Protein AF-A0A2V7UGL6-F1 (afdb_monomer)

Foldseek 3Di:
DDDDDDDPPPDDDDPVVVVVVVVVVVVVVVVVVVVVCCCVVPVVPVPPVPVVVVVPDDPQKDKDFDDDPNHGFWIKIWHWDDDPVFIKIWMKIWGWDQDPNDTDIDIDIDIDTDD

Secondary structure (DSSP, 8-state):
-PPPP------PPPPHHHHHHHHHHHHHHHHHHHHHHHIIIIIISSHHHHHHHHHH--TT-EEEEEEETTEEEEEEEEEEEE-SSSEEEEEEEEEEEEETTEEEEEEEEEEEEE-

Mean predicted aligned error: 13.8 Å

Sequence (115 aa):
MLPATAAVKLFRPVPRWVARGASWLIVAAWLVQMGLLLDRSYLRASSPNLASDLARYGSGAQWKGVYYRGEKIGFVVGQTVPTRDGFELQEDGQLQMALLGATTAARIHTSAQVD

pLDDT: mean 78.57, std 12.93, range [45.97, 97.44]

Solvent-accessible surface area (backbone atoms only — not comparable to full-atom values): 6906 Å² total; per-residue (Å²): 136,85,82,80,83,82,78,80,80,87,67,81,81,73,56,68,66,59,56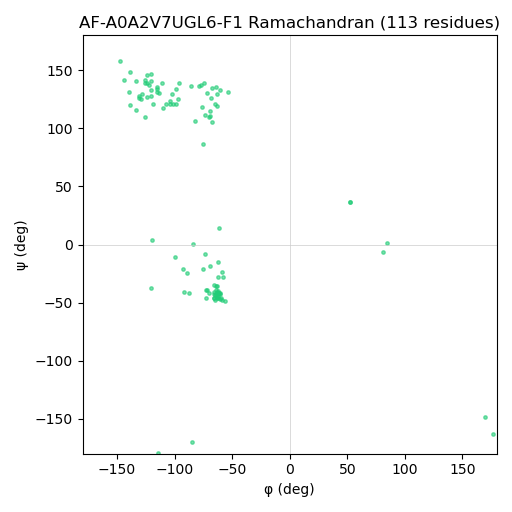,49,53,52,50,53,50,52,52,50,52,49,51,51,52,51,51,52,48,45,44,50,62,50,69,64,35,71,54,73,54,46,63,59,56,58,65,67,54,57,95,73,49,45,79,43,79,36,67,56,96,87,40,79,34,34,39,37,41,34,36,76,44,83,53,99,73,36,40,36,39,41,34,43,32,44,39,51,43,78,55,96,90,41,82,44,79,47,80,48,79,47,78,46,80,45,113

Radius of gyration: 28.11 Å; Cα contacts (8 Å, |Δi|>4): 125; chains: 1; bounding box: 85×35×66 Å

Nearest PDB structures (foldseek):
  3ew2-assembly3_E-2  TM=5.571E-01  e=7.685E-01  Rhizobium etli CFN 42
  6hdv-assembly1_A  TM=5.539E-01  e=1.464E+00  Afifella pfennigii
  7tdz-assembly1_i  TM=3.549E-01  e=1.552E+00  Xenopus laevis
  7fik-assembly1_j  TM=3.359E-01  e=1.745E+00  Xenopus laevis
  6lk8-assembly1_J  TM=3.338E-01  e=4.203E+00  Xenopus laevis

Structure (mmCIF, N/CA/C/O backbone):
data_AF-A0A2V7UGL6-F1
#
_entry.id   AF-A0A2V7UGL6-F1
#
loop_
_atom_site.group_PDB
_atom_site.id
_atom_site.type_symbol
_atom_site.label_atom_id
_atom_site.label_alt_id
_atom_site.label_comp_id
_atom_site.label_asym_id
_atom_site.label_entity_id
_atom_site.label_seq_id
_atom_site.pdbx_PDB_ins_code
_atom_site.Cartn_x
_atom_site.Cartn_y
_atom_site.Cartn_z
_atom_site.occupancy
_atom_site.B_iso_or_equiv
_atom_site.auth_seq_id
_atom_site.auth_comp_id
_atom_site.auth_asym_id
_atom_site.auth_atom_id
_atom_site.pdbx_PDB_model_num
ATOM 1 N N . MET A 1 1 ? 61.974 0.350 -39.979 1.00 45.97 1 MET A N 1
ATOM 2 C CA . MET A 1 1 ? 60.869 1.305 -39.731 1.00 45.97 1 MET A CA 1
ATOM 3 C C . MET A 1 1 ? 59.580 0.501 -39.624 1.00 45.97 1 MET A C 1
ATOM 5 O O . MET A 1 1 ? 59.275 -0.221 -40.560 1.00 45.97 1 MET A O 1
ATOM 9 N N . LEU A 1 2 ? 58.901 0.527 -38.473 1.00 50.28 2 LEU A N 1
ATOM 10 C CA . LEU A 1 2 ? 57.649 -0.211 -38.230 1.00 50.28 2 LEU A CA 1
ATOM 11 C C . LEU A 1 2 ? 56.460 0.539 -38.868 1.00 50.28 2 LEU A C 1
ATOM 13 O O . LEU A 1 2 ? 56.406 1.762 -38.723 1.00 50.28 2 LEU A O 1
ATOM 17 N N . PRO A 1 3 ? 55.515 -0.133 -39.553 1.00 56.00 3 PRO A N 1
ATOM 18 C CA . PRO A 1 3 ? 54.319 0.522 -40.073 1.00 56.00 3 PRO A CA 1
ATOM 19 C C . PRO A 1 3 ? 53.326 0.839 -38.944 1.00 56.00 3 PRO A C 1
ATOM 21 O O . PRO A 1 3 ? 53.122 0.047 -38.025 1.00 56.00 3 PRO A O 1
ATOM 24 N N . ALA A 1 4 ? 52.726 2.026 -39.026 1.00 59.41 4 ALA A N 1
ATOM 25 C CA . ALA A 1 4 ? 51.781 2.562 -38.057 1.00 59.41 4 ALA A CA 1
ATOM 26 C C . ALA A 1 4 ? 50.491 1.726 -37.969 1.00 59.41 4 ALA A C 1
ATOM 28 O O . ALA A 1 4 ? 49.893 1.352 -38.978 1.00 59.41 4 ALA A O 1
ATOM 29 N N . THR A 1 5 ? 50.044 1.475 -36.742 1.00 57.75 5 THR A N 1
ATOM 30 C CA . THR A 1 5 ? 48.790 0.804 -36.396 1.00 57.75 5 THR A CA 1
ATOM 31 C C . THR A 1 5 ? 47.593 1.626 -36.881 1.00 57.75 5 THR A C 1
ATOM 33 O O . THR A 1 5 ? 47.385 2.761 -36.450 1.00 57.75 5 THR A O 1
ATOM 36 N N . ALA A 1 6 ? 46.779 1.056 -37.771 1.00 59.00 6 ALA A N 1
ATOM 37 C CA . ALA A 1 6 ? 45.534 1.666 -38.219 1.00 59.00 6 ALA A CA 1
ATOM 38 C C . ALA A 1 6 ? 44.498 1.652 -37.081 1.00 59.00 6 ALA A C 1
ATOM 40 O O . ALA A 1 6 ? 43.986 0.602 -36.695 1.00 59.00 6 ALA A O 1
ATOM 41 N N . ALA A 1 7 ? 44.185 2.827 -36.535 1.00 60.91 7 ALA A N 1
ATOM 42 C CA . ALA A 1 7 ? 43.115 2.994 -35.559 1.00 60.91 7 ALA A CA 1
ATOM 43 C C . ALA A 1 7 ? 41.746 2.791 -36.233 1.00 60.91 7 ALA A C 1
ATOM 45 O O . ALA A 1 7 ? 41.333 3.573 -37.094 1.00 60.91 7 ALA A O 1
ATOM 46 N N . VAL A 1 8 ? 41.025 1.746 -35.825 1.00 53.66 8 VAL A N 1
ATOM 47 C CA . VAL A 1 8 ? 39.657 1.464 -36.273 1.00 53.66 8 VAL A CA 1
ATOM 48 C C . VAL A 1 8 ? 38.719 2.551 -35.733 1.00 53.66 8 VAL A C 1
ATOM 50 O O . VAL A 1 8 ? 38.384 2.575 -34.550 1.00 53.66 8 VAL A O 1
ATOM 53 N N . LYS A 1 9 ? 38.274 3.473 -36.594 1.00 60.69 9 LYS A N 1
ATOM 54 C CA . LYS A 1 9 ? 37.196 4.426 -36.273 1.00 60.69 9 LYS A CA 1
ATOM 55 C C . LYS A 1 9 ? 35.851 3.694 -36.322 1.00 60.69 9 LYS A C 1
ATOM 57 O O . LYS A 1 9 ? 35.191 3.676 -37.355 1.00 60.69 9 LYS A O 1
ATOM 62 N N . LEU A 1 10 ? 35.465 3.074 -35.207 1.00 62.06 10 LEU A N 1
ATOM 63 C CA . LEU A 1 10 ? 34.306 2.172 -35.129 1.00 62.06 10 LEU A CA 1
ATOM 64 C C . LEU A 1 10 ? 32.931 2.874 -35.163 1.00 62.06 10 LEU A C 1
ATOM 66 O O . LEU A 1 10 ? 31.917 2.199 -35.284 1.00 62.06 10 LEU A O 1
ATOM 70 N N . PHE A 1 11 ? 32.852 4.208 -35.093 1.00 61.69 11 PHE A N 1
ATOM 71 C CA . PHE A 1 11 ? 31.559 4.902 -35.059 1.00 61.69 11 PHE A CA 1
ATOM 72 C C . PHE A 1 11 ? 31.507 6.094 -36.014 1.00 61.69 11 PHE A C 1
ATOM 74 O O . PHE A 1 11 ? 32.213 7.090 -35.855 1.00 61.69 11 PHE A O 1
ATOM 81 N N . ARG A 1 12 ? 30.623 5.993 -37.017 1.00 64.06 12 ARG A N 1
ATOM 82 C CA . ARG A 1 12 ? 30.180 7.137 -37.820 1.00 64.06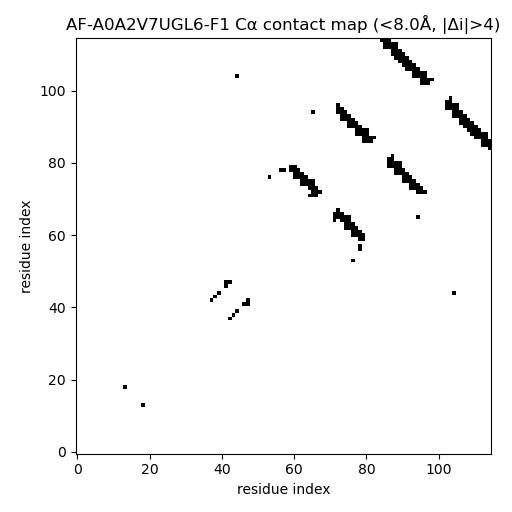 12 ARG A CA 1
ATOM 83 C C . ARG A 1 12 ? 29.444 8.120 -36.896 1.00 64.06 12 ARG A C 1
ATOM 85 O O . ARG A 1 12 ? 28.543 7.688 -36.177 1.00 64.06 12 ARG A O 1
ATOM 92 N N . PRO A 1 13 ? 29.784 9.420 -36.905 1.00 71.44 13 PRO A N 1
ATOM 93 C CA . PRO A 1 13 ? 29.093 10.399 -36.081 1.00 71.44 13 PRO A CA 1
ATOM 94 C C . PRO A 1 13 ? 27.643 10.517 -36.550 1.00 71.44 13 PRO A C 1
ATOM 96 O O . PRO A 1 13 ? 27.372 10.838 -37.708 1.00 71.44 13 PRO A O 1
ATOM 99 N N . VAL A 1 14 ? 26.710 10.233 -35.642 1.00 70.50 14 VAL A N 1
ATOM 100 C CA . VAL A 1 14 ? 25.279 10.398 -35.896 1.00 70.50 14 VAL A CA 1
ATOM 101 C C . VAL A 1 14 ? 25.017 11.875 -36.210 1.00 70.50 14 VAL A C 1
ATOM 103 O O . VAL A 1 14 ? 25.510 12.750 -35.487 1.00 70.50 14 VAL A O 1
ATOM 106 N N . PRO A 1 15 ? 24.254 12.192 -37.270 1.00 80.31 15 PRO A N 1
ATOM 107 C CA . PRO A 1 15 ? 23.893 13.567 -37.575 1.00 80.31 15 PRO A CA 1
ATOM 108 C C . PRO A 1 15 ? 23.250 14.237 -36.356 1.00 80.31 15 PRO A C 1
ATOM 110 O O . PRO A 1 15 ? 22.333 13.693 -35.739 1.00 80.31 15 PRO A O 1
ATOM 113 N N . ARG A 1 16 ? 23.720 15.439 -36.002 1.00 76.62 16 ARG A N 1
ATOM 114 C CA . ARG A 1 16 ? 23.333 16.127 -34.752 1.00 76.62 16 ARG A CA 1
ATOM 115 C C . ARG A 1 16 ? 21.821 16.350 -34.629 1.00 76.62 16 ARG A C 1
ATOM 117 O O . ARG A 1 16 ? 21.313 16.412 -33.517 1.00 76.62 16 ARG A O 1
ATOM 124 N N . TRP A 1 17 ? 21.105 16.460 -35.747 1.00 77.62 17 TRP A N 1
ATOM 125 C CA . TRP A 1 17 ? 19.648 16.609 -35.771 1.00 77.62 17 TRP A CA 1
ATOM 126 C C . TRP A 1 17 ? 18.920 15.312 -35.384 1.00 77.62 17 TRP A C 1
ATOM 128 O O . TRP A 1 17 ? 17.980 15.370 -34.598 1.00 77.62 17 TRP A O 1
ATOM 138 N N . VAL A 1 18 ? 19.412 14.150 -35.832 1.00 86.12 18 VAL A N 1
ATOM 139 C CA . VAL A 1 18 ? 18.890 12.831 -35.432 1.00 86.12 18 VAL A CA 1
ATOM 140 C C . VAL A 1 18 ? 19.139 12.603 -33.946 1.00 86.12 18 VAL A C 1
ATOM 142 O O . VAL A 1 18 ? 18.226 12.232 -33.217 1.00 86.12 18 VAL A O 1
ATOM 145 N N . ALA A 1 19 ? 20.353 12.900 -33.472 1.00 84.50 19 ALA A N 1
ATOM 146 C CA . ALA A 1 19 ? 20.696 12.768 -32.057 1.00 84.50 19 ALA A CA 1
ATOM 147 C C . ALA A 1 19 ? 19.844 13.687 -31.163 1.00 84.50 19 ALA A C 1
ATOM 149 O O . ALA A 1 19 ? 19.395 13.274 -30.097 1.00 84.50 19 ALA A O 1
ATOM 150 N N . ARG A 1 20 ? 19.572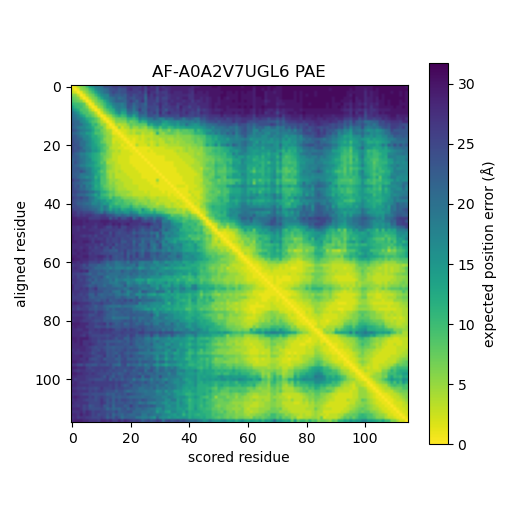 14.923 -31.607 1.00 85.75 20 ARG A N 1
ATOM 151 C CA . ARG A 1 20 ? 18.681 15.851 -30.894 1.00 85.75 20 ARG A CA 1
ATOM 152 C C . ARG A 1 20 ? 17.240 15.351 -30.872 1.00 85.75 20 ARG A C 1
ATOM 154 O O . ARG A 1 20 ? 16.637 15.365 -29.807 1.00 85.75 20 ARG A O 1
ATOM 161 N N . GLY A 1 21 ? 16.708 14.885 -32.004 1.00 92.31 21 GLY A N 1
ATOM 162 C CA . GLY A 1 21 ? 15.356 14.323 -32.073 1.00 92.31 21 GLY A CA 1
ATOM 163 C C . GLY A 1 21 ? 15.193 13.105 -31.163 1.00 92.31 21 GLY A C 1
ATOM 164 O O . GLY A 1 21 ? 14.261 13.052 -30.367 1.00 92.31 21 GLY A O 1
ATOM 165 N N . ALA A 1 22 ? 16.151 12.177 -31.207 1.00 91.06 22 ALA A N 1
ATOM 166 C CA . ALA A 1 22 ? 16.173 11.012 -30.327 1.00 91.06 22 ALA A CA 1
ATOM 167 C C . ALA A 1 22 ? 16.252 11.409 -28.844 1.00 91.06 22 ALA A C 1
ATOM 169 O O . ALA A 1 22 ? 15.518 10.860 -28.031 1.00 91.06 22 ALA A O 1
ATOM 170 N N . SER A 1 23 ? 17.083 12.396 -28.495 1.00 90.69 23 SER A N 1
ATOM 171 C CA . SER A 1 23 ? 17.179 12.909 -27.122 1.00 90.69 23 SER A CA 1
ATOM 172 C C . SER A 1 23 ? 15.838 13.456 -26.618 1.00 90.69 23 SER A C 1
ATOM 174 O O . SER A 1 23 ? 15.374 13.065 -25.549 1.00 90.69 23 SER A O 1
ATOM 176 N N . TRP A 1 24 ? 15.161 14.288 -27.417 1.00 96.31 24 TRP A N 1
ATOM 177 C CA . TRP A 1 24 ? 13.837 14.810 -27.067 1.00 96.31 24 TRP A CA 1
ATOM 178 C C . TRP A 1 24 ? 12.797 13.702 -26.892 1.00 96.31 24 TRP A C 1
ATOM 180 O O . TRP A 1 24 ? 12.027 13.741 -25.934 1.00 96.31 24 TRP A O 1
ATOM 190 N N . LEU A 1 25 ? 12.800 12.695 -27.769 1.00 96.19 25 LEU A N 1
ATOM 191 C CA . LEU A 1 25 ? 11.906 11.542 -27.653 1.00 96.19 25 LEU A CA 1
ATOM 192 C C . LEU A 1 25 ? 12.168 10.734 -26.380 1.00 96.19 25 LEU A C 1
ATOM 194 O O . LEU A 1 25 ? 11.216 10.333 -25.717 1.00 96.19 25 LEU A O 1
ATOM 198 N N . ILE A 1 26 ? 13.434 10.530 -26.013 1.00 96.44 26 ILE A N 1
ATOM 199 C CA . ILE A 1 26 ? 13.807 9.823 -24.781 1.00 96.44 26 ILE A CA 1
ATOM 200 C C . ILE A 1 26 ? 13.302 10.589 -23.556 1.00 96.44 26 ILE A C 1
ATOM 202 O O . ILE A 1 26 ? 12.689 9.991 -22.674 1.00 96.44 26 ILE A O 1
ATOM 206 N N . VAL A 1 27 ? 13.507 11.907 -23.509 1.00 97.06 27 VAL A N 1
ATOM 207 C CA . VAL A 1 27 ? 13.025 12.741 -22.397 1.00 97.06 27 VAL A CA 1
ATOM 208 C C . VAL A 1 27 ? 11.496 12.738 -22.328 1.00 97.06 27 VAL A C 1
ATOM 210 O O . VAL A 1 27 ? 10.936 12.592 -21.245 1.00 97.06 27 VAL A O 1
ATOM 213 N N . ALA A 1 28 ? 10.808 12.842 -23.467 1.00 97.19 28 ALA A N 1
ATOM 214 C CA . ALA A 1 28 ? 9.349 12.785 -23.518 1.00 97.19 28 ALA A CA 1
ATOM 215 C C . ALA A 1 28 ? 8.812 11.423 -23.048 1.00 97.19 28 ALA A C 1
ATOM 217 O O . ALA A 1 28 ? 7.899 11.374 -22.226 1.00 97.19 28 ALA A O 1
ATOM 218 N N . ALA A 1 29 ? 9.405 10.320 -23.511 1.00 96.56 29 ALA A N 1
ATOM 219 C CA . ALA A 1 29 ? 9.044 8.974 -23.075 1.00 96.56 29 ALA A CA 1
ATOM 220 C C . ALA A 1 29 ? 9.276 8.789 -21.569 1.00 96.56 29 ALA A C 1
ATOM 222 O O . ALA A 1 29 ? 8.422 8.238 -20.876 1.00 96.56 29 ALA A O 1
ATOM 223 N N . TRP A 1 30 ? 10.390 9.310 -21.047 1.00 97.19 30 TRP A N 1
ATOM 224 C CA . TRP A 1 30 ? 10.676 9.296 -19.617 1.00 97.19 30 TRP A CA 1
ATOM 225 C C . TRP A 1 30 ? 9.638 10.091 -18.815 1.00 97.19 30 TRP A C 1
ATOM 227 O O . TRP A 1 30 ? 9.140 9.595 -17.807 1.00 97.19 30 TRP A O 1
ATOM 237 N N . LEU A 1 31 ? 9.254 11.285 -19.280 1.00 97.44 31 LEU A N 1
ATOM 238 C CA . LEU A 1 31 ? 8.213 12.097 -18.641 1.00 97.44 31 LEU A CA 1
ATOM 239 C C . LEU A 1 31 ? 6.859 11.387 -18.637 1.00 97.44 31 LEU A C 1
ATOM 241 O O . LEU A 1 31 ? 6.173 11.397 -17.618 1.00 97.44 31 LEU A O 1
ATOM 245 N N . VAL A 1 32 ? 6.489 10.731 -19.739 1.00 96.38 32 VAL A N 1
ATOM 246 C CA . VAL A 1 32 ? 5.267 9.917 -19.809 1.00 96.38 32 VAL A CA 1
ATOM 247 C C . VAL A 1 32 ? 5.337 8.758 -18.817 1.00 96.38 32 VAL A C 1
ATOM 249 O O . VAL A 1 32 ? 4.386 8.538 -18.072 1.00 96.38 32 VAL A O 1
ATOM 252 N N . GLN A 1 33 ? 6.461 8.042 -18.751 1.00 94.19 33 GLN A N 1
ATOM 253 C CA . GLN A 1 33 ? 6.638 6.936 -17.813 1.00 94.19 33 GLN A CA 1
ATOM 254 C C . GLN A 1 33 ? 6.567 7.410 -16.354 1.00 94.19 33 GLN A C 1
ATOM 256 O O . GLN A 1 33 ? 5.911 6.761 -15.541 1.00 94.19 33 GLN A O 1
ATOM 261 N N . MET A 1 34 ? 7.175 8.554 -16.028 1.00 93.44 34 MET A N 1
ATOM 262 C CA . MET A 1 34 ? 7.059 9.173 -14.705 1.00 93.44 34 MET A CA 1
ATOM 263 C C . MET A 1 34 ? 5.632 9.618 -14.402 1.00 93.44 34 MET A C 1
ATOM 265 O O . MET A 1 34 ? 5.136 9.345 -13.315 1.00 93.44 34 MET A O 1
ATOM 269 N N . GLY A 1 35 ? 4.941 10.234 -15.361 1.00 90.62 35 GLY A N 1
ATOM 270 C CA . GLY A 1 35 ? 3.539 10.624 -15.211 1.00 90.62 35 GLY A CA 1
ATOM 271 C C . GLY A 1 35 ? 2.631 9.424 -14.937 1.00 90.62 35 GLY A C 1
ATOM 272 O O . GLY A 1 35 ? 1.842 9.449 -13.997 1.00 90.62 35 GLY A O 1
ATOM 273 N N . LEU A 1 36 ? 2.792 8.337 -15.697 1.00 89.12 36 LEU A N 1
ATOM 274 C CA . LEU A 1 36 ? 2.052 7.089 -15.490 1.00 89.12 36 LEU A CA 1
ATOM 275 C C . LEU A 1 36 ? 2.384 6.432 -14.148 1.00 89.12 36 LEU A C 1
ATOM 277 O O . LEU A 1 36 ? 1.497 5.893 -13.486 1.00 89.12 36 LEU A O 1
ATOM 281 N N . LEU A 1 37 ? 3.652 6.469 -13.735 1.00 83.75 37 LEU A N 1
ATOM 282 C CA . LEU A 1 37 ? 4.068 5.951 -12.438 1.00 83.75 37 LEU A CA 1
ATOM 283 C C 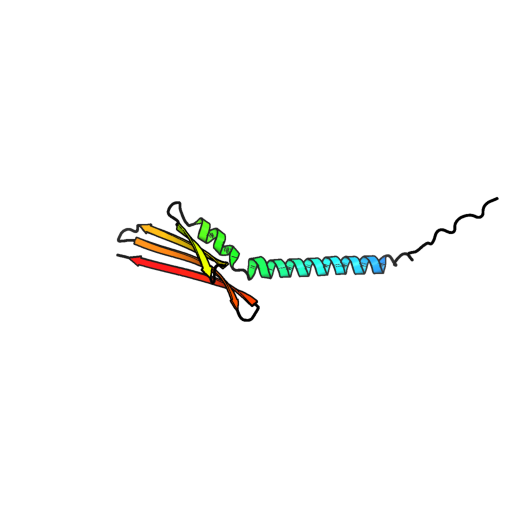. LEU A 1 37 ? 3.459 6.778 -11.305 1.00 83.75 37 LEU A C 1
ATOM 285 O O . LEU A 1 37 ? 2.981 6.195 -10.338 1.00 83.75 37 LEU A O 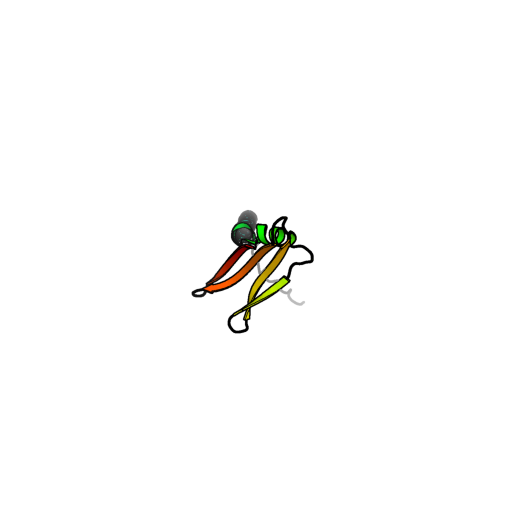1
ATOM 289 N N . LEU A 1 38 ? 3.404 8.102 -11.436 1.00 82.38 38 LEU A N 1
ATOM 290 C CA . LEU A 1 38 ? 2.759 8.978 -10.462 1.00 82.38 38 LEU A CA 1
ATOM 291 C C . LEU A 1 38 ? 1.247 8.726 -10.379 1.00 82.38 38 LEU A C 1
ATOM 293 O O . LEU A 1 38 ? 0.731 8.523 -9.280 1.00 82.38 38 LEU A O 1
ATOM 297 N N . ASP A 1 39 ? 0.551 8.652 -11.518 1.00 79.62 39 ASP A N 1
ATOM 298 C CA . ASP A 1 39 ? -0.883 8.324 -11.567 1.00 79.62 39 ASP A CA 1
ATOM 299 C C . ASP A 1 39 ? -1.160 6.980 -10.889 1.00 79.62 39 ASP A C 1
ATOM 301 O O . ASP A 1 39 ? -1.997 6.869 -9.995 1.00 79.62 39 ASP A O 1
ATOM 305 N N . ARG A 1 40 ? -0.380 5.953 -11.234 1.00 72.75 40 ARG A N 1
ATOM 306 C CA . ARG A 1 40 ? -0.545 4.620 -10.659 1.00 72.75 40 ARG A CA 1
ATOM 307 C C . ARG A 1 40 ? -0.231 4.573 -9.161 1.00 72.75 40 ARG A C 1
ATOM 309 O O . ARG A 1 40 ? -0.953 3.906 -8.424 1.00 72.75 40 ARG A O 1
ATOM 316 N N . SER A 1 41 ? 0.836 5.236 -8.722 1.00 64.25 41 SER A N 1
ATOM 317 C CA . SER A 1 41 ? 1.387 5.085 -7.363 1.00 64.25 41 SER A CA 1
ATOM 318 C C . SER A 1 41 ? 0.780 6.037 -6.340 1.00 64.25 41 SER A C 1
ATOM 320 O O . SER A 1 41 ? 0.818 5.738 -5.151 1.00 64.25 41 SER A O 1
ATOM 322 N N . TYR A 1 42 ? 0.247 7.175 -6.782 1.00 60.03 42 TYR A N 1
ATOM 323 C CA . TYR A 1 42 ? -0.290 8.197 -5.886 1.00 60.03 42 TYR A CA 1
ATOM 324 C C . TYR A 1 42 ? -1.768 8.473 -6.136 1.00 60.03 42 TYR A C 1
ATOM 326 O O . TYR A 1 42 ? -2.495 8.681 -5.176 1.00 60.03 42 TYR A O 1
ATOM 334 N N . LEU A 1 43 ? -2.241 8.461 -7.387 1.00 61.28 43 LEU A N 1
ATOM 335 C CA . LEU A 1 43 ? -3.652 8.759 -7.673 1.00 61.28 43 LEU A CA 1
ATOM 336 C C . LEU A 1 43 ? -4.529 7.502 -7.598 1.00 61.28 43 LEU A C 1
ATOM 338 O O . LEU A 1 43 ? -5.623 7.545 -7.040 1.00 61.28 43 LEU A O 1
ATOM 342 N N . ARG A 1 44 ? -4.049 6.369 -8.124 1.00 59.72 44 ARG A N 1
ATOM 343 C CA . ARG A 1 44 ? -4.793 5.096 -8.134 1.00 59.72 44 ARG A CA 1
ATOM 344 C C . ARG A 1 44 ? -4.511 4.211 -6.931 1.00 59.72 44 ARG A C 1
ATOM 346 O O . ARG A 1 44 ? -5.438 3.599 -6.407 1.00 59.72 44 ARG A O 1
ATOM 353 N N . ALA A 1 45 ? -3.260 4.115 -6.483 1.00 57.09 45 ALA A N 1
ATOM 354 C CA . ALA A 1 45 ? -2.989 3.524 -5.182 1.00 57.09 45 ALA A CA 1
ATOM 355 C C . ALA A 1 45 ? -3.537 4.503 -4.142 1.00 57.09 45 ALA A C 1
ATOM 357 O O . ALA A 1 45 ? -3.021 5.604 -4.007 1.00 57.09 45 ALA A O 1
ATOM 358 N N . SER A 1 46 ? -4.611 4.131 -3.447 1.00 50.75 46 SER A N 1
ATOM 359 C CA . SER A 1 46 ? -5.395 4.999 -2.556 1.0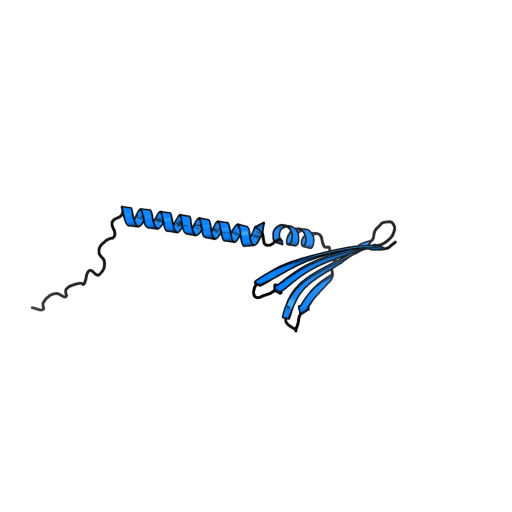0 50.75 46 SER A CA 1
ATOM 360 C C . SER A 1 46 ? -4.627 5.587 -1.350 1.00 50.75 46 SER A C 1
ATOM 362 O O . SER A 1 46 ? -5.238 6.103 -0.418 1.00 50.75 46 SER A O 1
ATOM 364 N N . SER A 1 47 ? -3.299 5.537 -1.338 1.00 50.81 47 SER A N 1
ATOM 365 C CA . SER A 1 47 ? -2.370 5.975 -0.298 1.00 50.81 47 SER A CA 1
ATOM 366 C C . SER A 1 47 ? -2.413 7.456 0.129 1.00 50.81 47 SER A C 1
ATOM 368 O O . SER A 1 47 ? -2.016 7.688 1.271 1.00 50.81 47 SER A O 1
ATOM 370 N N . PRO A 1 48 ? -2.888 8.458 -0.653 1.00 53.25 48 PRO A N 1
ATOM 371 C CA . PRO A 1 48 ? -2.845 9.857 -0.208 1.00 53.25 48 PRO A CA 1
ATOM 372 C C . PRO A 1 48 ? -3.661 10.138 1.055 1.00 53.25 48 PRO A C 1
ATOM 374 O O . PRO A 1 48 ? -3.286 11.014 1.822 1.00 53.25 48 PRO A O 1
ATOM 377 N N . ASN A 1 49 ? -4.724 9.364 1.300 1.00 56.22 49 ASN A N 1
ATOM 378 C CA . ASN A 1 49 ? -5.548 9.514 2.503 1.00 56.22 49 ASN A CA 1
ATOM 379 C C . ASN A 1 49 ? -5.101 8.604 3.648 1.00 56.22 49 ASN A C 1
ATOM 381 O O . ASN A 1 49 ? -5.386 8.888 4.799 1.00 56.22 49 ASN A O 1
ATOM 385 N N . LEU A 1 50 ? -4.370 7.520 3.368 1.00 57.91 50 LEU A N 1
ATOM 386 C CA . LEU A 1 50 ? -4.097 6.525 4.401 1.00 57.91 50 LEU A CA 1
ATOM 387 C C . LEU A 1 50 ? -3.091 7.045 5.426 1.00 57.91 50 LEU A C 1
ATOM 389 O O . LEU A 1 50 ? -3.317 6.914 6.613 1.00 57.91 50 LEU A O 1
ATOM 393 N N . ALA A 1 51 ? -1.994 7.663 4.988 1.00 58.91 51 ALA A N 1
ATOM 394 C CA . ALA A 1 51 ? -1.013 8.209 5.925 1.00 58.91 51 ALA A CA 1
ATOM 395 C C . ALA A 1 51 ? -1.610 9.339 6.781 1.00 58.91 51 ALA A C 1
ATOM 397 O O . ALA A 1 51 ? -1.288 9.440 7.960 1.00 58.91 51 ALA A O 1
ATOM 398 N N . SER A 1 52 ? -2.502 10.157 6.210 1.00 62.38 52 SER A N 1
ATOM 399 C CA . SER A 1 52 ? -3.211 11.204 6.947 1.00 62.38 52 SER A CA 1
ATOM 400 C C . SER A 1 52 ? -4.288 10.654 7.881 1.00 62.38 52 SER A C 1
ATOM 402 O O . SER A 1 52 ? -4.414 11.162 8.988 1.00 62.38 52 SER A O 1
ATOM 404 N N . ASP A 1 53 ? -5.030 9.621 7.475 1.00 63.59 53 ASP A N 1
ATOM 405 C CA . ASP A 1 53 ? -6.041 8.972 8.317 1.00 63.59 53 ASP A CA 1
ATOM 406 C C . ASP A 1 53 ? -5.362 8.194 9.453 1.00 63.59 53 ASP A C 1
ATOM 408 O O . ASP A 1 53 ? -5.732 8.359 10.608 1.00 63.59 53 ASP A O 1
ATOM 412 N N . LEU A 1 54 ? -4.264 7.479 9.175 1.00 67.38 54 LEU A N 1
ATOM 413 C CA . LEU A 1 54 ? -3.419 6.823 10.182 1.00 67.38 54 LEU A CA 1
ATOM 414 C C . LEU A 1 54 ? -2.756 7.821 11.137 1.00 67.38 54 LEU A C 1
ATOM 416 O O . LEU A 1 54 ? -2.604 7.516 12.313 1.00 67.38 54 LEU A O 1
ATOM 420 N N . ALA A 1 55 ? -2.362 9.006 10.666 1.00 68.12 55 ALA A N 1
ATOM 421 C CA . ALA A 1 55 ? -1.785 10.039 11.527 1.00 68.12 55 ALA A CA 1
ATOM 422 C C . ALA A 1 55 ? -2.805 10.648 12.506 1.00 68.12 55 ALA A C 1
ATOM 424 O O . ALA A 1 55 ? -2.398 11.261 13.492 1.00 68.12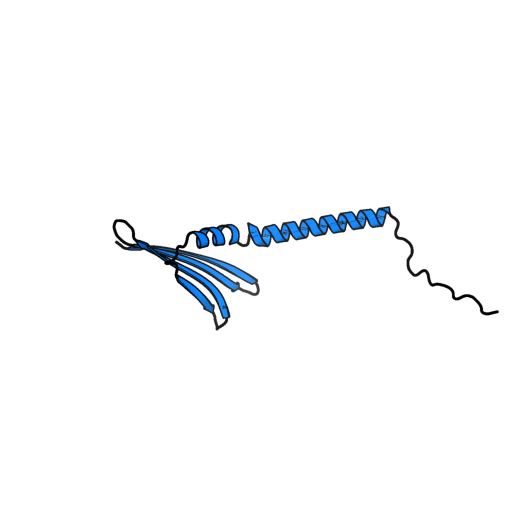 55 ALA A O 1
ATOM 425 N N . ARG A 1 56 ? -4.115 10.490 12.255 1.00 70.38 56 ARG A N 1
ATOM 426 C CA . ARG A 1 56 ? -5.170 10.884 13.206 1.00 70.38 56 ARG A CA 1
ATOM 427 C C . ARG A 1 56 ? -5.302 9.907 14.371 1.00 70.38 56 ARG A C 1
ATOM 429 O O . ARG A 1 56 ? -5.820 10.299 15.415 1.00 70.38 56 ARG A O 1
ATOM 436 N N . TYR A 1 57 ? -4.837 8.669 14.214 1.00 71.94 57 TYR A N 1
ATOM 437 C CA . TYR A 1 57 ? -4.838 7.690 15.292 1.00 71.94 57 TYR A CA 1
ATOM 438 C C . TYR A 1 57 ? -3.831 8.102 16.378 1.00 71.94 57 TYR A C 1
ATOM 440 O O . TYR A 1 57 ? -2.663 8.384 16.110 1.00 71.94 57 TYR A O 1
ATOM 448 N N . GLY A 1 58 ? -4.312 8.183 17.617 1.00 72.56 58 GLY A N 1
ATOM 449 C CA . GLY A 1 58 ? -3.546 8.639 18.775 1.00 72.56 58 GLY A CA 1
ATOM 450 C C . GLY A 1 58 ? -2.724 7.527 19.429 1.00 72.56 58 GLY A C 1
ATOM 451 O O . GLY A 1 58 ? -2.623 6.407 18.936 1.00 72.56 58 GLY A O 1
ATOM 452 N N . SER A 1 59 ? -2.169 7.803 20.611 1.00 75.75 59 SER A N 1
ATOM 453 C CA . SER A 1 59 ? -1.358 6.837 21.376 1.00 75.75 59 SER A CA 1
ATOM 454 C C . SER A 1 59 ? -2.111 5.574 21.822 1.00 75.75 59 SER A C 1
ATOM 456 O O . SER A 1 59 ? -1.475 4.596 22.206 1.00 75.75 59 SER A O 1
ATOM 458 N N . GLY A 1 60 ? -3.447 5.576 21.767 1.00 73.81 60 GLY A N 1
ATOM 459 C CA . GLY A 1 60 ? -4.297 4.413 22.047 1.00 73.81 60 GLY A CA 1
ATOM 460 C C . GLY A 1 60 ? -4.489 3.462 20.860 1.00 73.81 60 GLY A C 1
ATOM 461 O O . GLY A 1 60 ? -5.220 2.482 20.985 1.00 73.81 60 GLY A O 1
ATOM 462 N N . ALA A 1 61 ? -3.876 3.747 19.711 1.00 84.00 61 ALA A N 1
ATOM 463 C CA . ALA A 1 61 ? -4.046 2.960 18.501 1.00 84.00 61 ALA A CA 1
ATOM 464 C C . ALA A 1 61 ? -3.349 1.598 18.585 1.00 84.00 61 ALA A C 1
ATOM 466 O O . ALA A 1 61 ? -2.162 1.490 18.903 1.00 84.00 61 ALA A O 1
ATOM 467 N N . GLN A 1 62 ? -4.083 0.545 18.240 1.00 86.31 62 GLN A N 1
ATOM 468 C CA . GLN A 1 62 ? -3.580 -0.819 18.195 1.00 86.31 62 GLN A CA 1
ATOM 469 C C . GLN A 1 62 ? -3.341 -1.255 16.756 1.00 86.31 62 GLN A C 1
ATOM 471 O O . GLN A 1 62 ? -4.266 -1.316 15.948 1.00 86.31 62 GLN A O 1
ATOM 476 N N . TRP A 1 63 ? -2.096 -1.619 16.459 1.00 88.31 63 TRP A N 1
ATOM 477 C CA . TRP A 1 63 ? -1.674 -2.064 15.136 1.00 88.31 63 TRP A CA 1
ATOM 478 C C . TRP A 1 63 ? -1.652 -3.583 15.058 1.00 88.31 63 TRP A C 1
ATOM 480 O O . TRP A 1 63 ? -0.979 -4.253 15.843 1.00 88.31 63 TRP A O 1
ATOM 490 N N . LYS A 1 64 ? -2.362 -4.131 14.075 1.00 89.19 64 LYS A N 1
ATOM 491 C CA . LYS A 1 64 ? -2.462 -5.570 13.834 1.00 89.19 64 LYS A CA 1
ATOM 492 C C . LYS A 1 64 ? -2.024 -5.871 12.405 1.00 89.19 64 LYS A C 1
ATOM 494 O O . LYS A 1 64 ? -2.507 -5.274 11.447 1.00 89.19 64 LYS A O 1
ATOM 499 N N . GLY A 1 65 ? -1.080 -6.796 12.245 1.00 89.06 65 GLY A N 1
ATOM 500 C CA . GLY A 1 65 ? -0.727 -7.324 10.927 1.00 89.06 65 GLY A CA 1
ATOM 501 C C . GLY A 1 65 ? -1.780 -8.325 10.457 1.00 89.06 65 GLY A C 1
ATOM 502 O O . GLY A 1 65 ? -2.199 -9.171 11.243 1.00 89.06 65 GLY A O 1
ATOM 503 N N . VAL A 1 66 ? -2.177 -8.257 9.185 1.00 86.12 66 VAL A N 1
ATOM 504 C CA . VAL A 1 66 ? -3.098 -9.231 8.585 1.00 86.12 66 VAL A CA 1
ATOM 505 C C . VAL A 1 66 ? -2.307 -10.212 7.734 1.00 86.12 66 VAL A C 1
ATOM 507 O O . VAL A 1 66 ? -1.512 -9.806 6.883 1.00 86.12 66 VAL A O 1
ATOM 510 N N . TYR A 1 67 ? -2.539 -11.502 7.969 1.00 88.50 67 TYR A N 1
ATOM 511 C CA . TYR A 1 67 ? -1.825 -12.592 7.319 1.00 88.50 67 TYR A CA 1
ATOM 512 C C . TYR A 1 67 ? -2.801 -13.542 6.634 1.00 88.50 67 TYR A C 1
ATOM 514 O O . TYR A 1 67 ? -3.836 -13.896 7.197 1.00 88.50 67 TYR A O 1
ATOM 522 N N . TYR A 1 68 ? -2.445 -13.994 5.437 1.00 83.88 68 TYR A N 1
ATOM 523 C CA . TYR A 1 68 ? -3.164 -15.031 4.715 1.00 83.88 68 TYR A CA 1
ATOM 524 C C . TYR A 1 68 ? -2.172 -16.096 4.261 1.00 83.88 68 TYR A C 1
ATOM 526 O O . TYR A 1 68 ? -1.164 -15.787 3.634 1.00 83.88 68 TYR A O 1
ATOM 534 N N . ARG A 1 69 ? -2.438 -17.359 4.620 1.00 87.75 69 ARG A N 1
ATOM 535 C CA . ARG A 1 69 ? -1.553 -18.509 4.337 1.00 87.75 69 ARG A CA 1
ATOM 536 C C . ARG A 1 69 ? -0.097 -18.307 4.794 1.00 87.75 69 ARG A C 1
ATOM 538 O O . ARG A 1 69 ? 0.832 -18.750 4.132 1.00 87.75 69 ARG A O 1
ATOM 545 N N . GLY A 1 70 ? 0.093 -17.644 5.935 1.00 87.12 70 GLY A N 1
ATOM 546 C CA . GLY A 1 70 ? 1.417 -17.370 6.506 1.00 87.12 70 GLY A CA 1
ATOM 547 C C . GLY A 1 70 ? 2.145 -16.170 5.892 1.00 87.12 70 GLY A C 1
ATOM 548 O O . GLY A 1 70 ? 3.169 -15.757 6.426 1.00 87.12 70 GLY A O 1
ATOM 549 N N . GLU A 1 71 ? 1.606 -15.561 4.833 1.00 84.75 71 GLU A N 1
ATOM 550 C CA . GLU A 1 71 ? 2.151 -14.347 4.230 1.00 84.75 71 GLU A CA 1
ATOM 551 C C . GLU A 1 71 ? 1.437 -13.108 4.773 1.00 84.75 71 GLU A C 1
ATOM 553 O O . GLU A 1 71 ? 0.216 -13.105 4.950 1.00 84.75 71 GLU A O 1
ATOM 558 N N . LYS A 1 72 ? 2.191 -12.039 5.052 1.00 84.56 72 LYS A N 1
ATOM 559 C CA . LYS A 1 72 ? 1.608 -10.762 5.466 1.00 84.56 72 LYS A CA 1
ATOM 560 C C . LYS A 1 72 ? 0.964 -10.096 4.258 1.00 84.56 72 LYS A C 1
ATOM 562 O O . LYS A 1 72 ? 1.662 -9.620 3.370 1.00 84.56 72 LYS A O 1
ATOM 567 N N . ILE A 1 73 ? -0.358 -10.006 4.273 1.00 85.25 73 ILE A N 1
ATOM 568 C CA . ILE A 1 73 ? -1.132 -9.386 3.196 1.00 85.25 73 ILE A CA 1
ATOM 569 C C . ILE A 1 73 ? -1.549 -7.954 3.516 1.00 85.25 73 ILE A C 1
ATOM 571 O O . ILE A 1 73 ? -2.030 -7.251 2.637 1.00 85.25 73 ILE A O 1
ATOM 575 N N . GLY A 1 74 ? -1.387 -7.485 4.754 1.00 86.56 74 GLY A N 1
ATOM 576 C CA . GLY A 1 74 ? -1.811 -6.135 5.099 1.00 86.56 74 GLY A CA 1
ATOM 577 C C . GLY A 1 74 ? -1.644 -5.763 6.560 1.00 86.56 74 GLY A C 1
ATOM 578 O O . GLY A 1 74 ? -0.911 -6.406 7.320 1.00 86.56 74 GLY A O 1
ATOM 579 N N . PHE A 1 75 ? -2.333 -4.697 6.946 1.00 88.31 75 PHE A N 1
ATOM 580 C CA . PHE A 1 75 ? -2.412 -4.225 8.320 1.00 88.31 75 PHE A CA 1
ATOM 581 C C . PHE A 1 75 ? -3.769 -3.588 8.593 1.00 88.31 75 PHE A C 1
ATOM 583 O O . PHE A 1 75 ? -4.461 -3.138 7.681 1.00 88.31 75 PHE A O 1
ATOM 590 N N . VAL A 1 76 ? -4.111 -3.556 9.871 1.00 89.19 76 VAL A N 1
ATOM 591 C CA . VAL A 1 76 ? -5.292 -2.913 10.425 1.00 89.19 76 VAL A CA 1
ATOM 592 C C . VAL A 1 76 ? -4.852 -2.102 11.638 1.00 89.19 76 VAL A C 1
ATOM 594 O O . VAL A 1 76 ? -3.986 -2.540 12.400 1.00 89.19 76 VAL A O 1
ATOM 597 N N . VAL A 1 77 ? -5.422 -0.917 11.800 1.00 88.38 77 VAL A N 1
ATOM 598 C CA . VAL A 1 77 ? -5.270 -0.059 12.968 1.00 88.38 77 VAL A CA 1
ATOM 599 C C . VAL A 1 77 ? -6.648 0.163 13.572 1.00 88.38 77 VAL A C 1
ATOM 601 O O . VAL A 1 77 ? -7.585 0.512 12.864 1.00 88.38 77 VAL A O 1
ATOM 604 N N . GLY A 1 78 ? -6.776 -0.088 14.870 1.00 88.06 78 GLY A N 1
ATOM 605 C CA . GLY A 1 78 ? -8.017 0.130 15.604 1.00 88.06 78 GLY A CA 1
ATOM 606 C C . GLY A 1 78 ? -7.799 1.046 16.797 1.00 88.06 78 GLY A C 1
ATOM 607 O O . GLY A 1 78 ? -6.746 0.993 17.436 1.00 88.06 78 GLY A O 1
ATOM 608 N N . GLN A 1 79 ? -8.790 1.868 17.121 1.00 88.19 79 GLN A N 1
ATOM 609 C CA . GLN A 1 79 ? -8.789 2.709 18.312 1.00 88.19 79 GLN A CA 1
ATOM 610 C C . GLN A 1 79 ? -10.195 2.809 18.891 1.00 88.19 79 GLN A C 1
ATOM 612 O O . GLN A 1 79 ? -11.186 2.916 18.173 1.00 88.19 79 GLN A O 1
ATOM 617 N N . THR A 1 80 ? -10.262 2.794 20.218 1.00 88.12 80 THR A N 1
ATOM 618 C CA . THR A 1 80 ? -11.482 3.089 20.964 1.00 88.12 80 THR A CA 1
ATOM 619 C C . THR A 1 80 ? -11.395 4.515 21.485 1.00 88.12 80 THR A C 1
ATOM 621 O O . THR A 1 80 ? -10.461 4.859 22.213 1.00 88.12 80 THR A O 1
ATOM 624 N N . VAL A 1 81 ? -12.349 5.351 21.093 1.00 86.31 81 VAL A N 1
ATOM 625 C CA . VAL A 1 81 ? -12.444 6.753 21.492 1.00 86.31 81 VAL A CA 1
ATOM 626 C C . VAL A 1 81 ? -13.604 6.894 22.479 1.00 86.31 81 VAL A C 1
ATOM 628 O O . VAL A 1 81 ? -14.735 6.554 22.135 1.00 86.31 81 VAL A O 1
ATOM 631 N N . PRO A 1 82 ? -13.365 7.364 23.715 1.00 84.50 82 PRO A N 1
ATOM 632 C CA . PRO A 1 82 ? -14.454 7.668 24.632 1.00 84.50 82 PRO A CA 1
ATOM 633 C C . PRO A 1 82 ? -15.257 8.867 24.112 1.00 84.50 82 PRO A C 1
ATOM 635 O O . PRO A 1 82 ? -14.686 9.884 23.713 1.00 84.50 82 PRO A O 1
ATOM 638 N N . THR A 1 83 ? -16.581 8.752 24.142 1.00 84.94 83 THR A N 1
ATOM 639 C CA . THR A 1 83 ? -17.528 9.820 23.796 1.00 84.94 83 THR A CA 1
ATOM 640 C C . THR A 1 83 ? -18.328 10.233 25.036 1.00 84.94 83 THR A C 1
ATOM 642 O O . THR A 1 83 ? -18.080 9.743 26.137 1.00 84.94 83 THR A O 1
ATOM 645 N N . ARG A 1 84 ? -19.255 11.188 24.894 1.00 83.94 84 ARG A N 1
ATOM 646 C CA . ARG A 1 84 ? -20.038 11.710 26.025 1.00 83.94 84 ARG A CA 1
ATOM 647 C C . ARG A 1 84 ? -20.976 10.658 26.628 1.00 83.94 84 ARG A C 1
ATOM 649 O O . ARG A 1 84 ? -21.154 10.658 27.842 1.00 83.94 84 ARG A O 1
ATOM 656 N N . ASP A 1 85 ? -21.512 9.783 25.782 1.00 83.50 85 ASP A N 1
ATOM 657 C CA . ASP A 1 85 ? -22.584 8.849 26.132 1.00 83.50 85 ASP A CA 1
ATOM 658 C C . ASP A 1 85 ? -22.166 7.376 25.952 1.00 83.50 85 ASP A C 1
ATOM 660 O O . ASP A 1 85 ? -22.978 6.491 26.169 1.00 83.50 85 ASP A O 1
ATOM 664 N N . GLY A 1 86 ? -20.900 7.105 25.599 1.00 87.62 86 GLY A N 1
ATOM 665 C CA . GLY A 1 86 ? -20.425 5.751 25.303 1.00 87.62 86 GLY A CA 1
ATOM 666 C C . GLY A 1 86 ? -19.023 5.705 24.685 1.00 87.62 86 GLY A C 1
ATOM 667 O O . GLY A 1 86 ? -18.180 6.571 24.938 1.00 87.62 86 GLY A O 1
ATOM 668 N N . PHE A 1 87 ? -18.759 4.722 23.826 1.00 87.50 87 PHE A N 1
ATOM 669 C CA . PHE A 1 87 ? -17.492 4.542 23.113 1.00 87.50 87 PHE A CA 1
ATOM 670 C C . PHE A 1 87 ? -17.698 4.449 21.603 1.00 87.50 87 PHE A C 1
ATOM 672 O O . PHE A 1 87 ? -18.613 3.789 21.119 1.00 87.50 87 PHE A O 1
ATOM 679 N N . GLU A 1 88 ? -16.782 5.046 20.851 1.00 87.50 88 GLU A N 1
ATOM 680 C CA . GLU A 1 88 ? -16.671 4.849 19.413 1.00 87.50 88 GLU A CA 1
ATOM 681 C C . GLU A 1 88 ? -15.486 3.923 19.126 1.00 87.50 88 GLU A C 1
ATOM 683 O O . GLU A 1 88 ? -14.355 4.183 19.541 1.00 87.50 88 GLU A O 1
ATOM 688 N N . LEU A 1 89 ? -15.738 2.817 18.435 1.00 87.81 89 LEU A N 1
ATOM 689 C CA . LEU A 1 89 ? -14.704 1.935 17.919 1.00 87.81 89 LEU A CA 1
ATOM 690 C C . LEU A 1 89 ? -14.489 2.274 16.451 1.00 87.81 89 LEU A C 1
ATOM 692 O O . LEU A 1 89 ? -15.413 2.160 15.649 1.00 87.81 89 LEU A O 1
ATOM 696 N N . GLN A 1 90 ? -13.267 2.659 16.108 1.00 87.81 90 GLN A N 1
ATOM 697 C CA . GLN A 1 90 ? -12.843 2.910 14.736 1.00 87.81 90 GLN A CA 1
ATOM 698 C C . GLN A 1 90 ? -11.769 1.896 14.366 1.00 87.81 90 GLN A C 1
ATOM 700 O O . GLN A 1 90 ? -10.844 1.651 15.145 1.00 87.81 90 GLN A O 1
ATOM 705 N N . GLU A 1 91 ? -11.897 1.294 13.190 1.00 87.56 91 GLU A N 1
ATOM 706 C CA . GLU A 1 91 ? -10.917 0.365 12.648 1.00 87.56 91 GLU A CA 1
ATOM 707 C C . GLU A 1 91 ? -10.715 0.609 11.148 1.00 87.56 91 GLU A C 1
ATOM 709 O O . GLU A 1 91 ? -11.643 0.479 10.349 1.00 87.56 91 GLU A O 1
ATOM 714 N N . ASP A 1 92 ? -9.479 0.924 10.766 1.00 87.38 92 ASP A N 1
ATOM 715 C CA . ASP A 1 92 ? -9.058 1.115 9.382 1.00 87.38 92 ASP A CA 1
ATOM 716 C C . ASP A 1 92 ? -8.034 0.062 8.972 1.00 87.38 92 ASP A C 1
ATOM 718 O O . ASP A 1 92 ? -7.075 -0.227 9.686 1.00 87.38 92 ASP A O 1
ATOM 722 N N . GLY A 1 93 ? -8.202 -0.502 7.780 1.00 84.19 93 GLY A N 1
ATOM 723 C CA . GLY A 1 93 ? -7.353 -1.569 7.271 1.00 84.19 93 GLY A CA 1
ATOM 724 C C . GLY A 1 93 ? -6.995 -1.417 5.806 1.00 84.19 93 GLY A C 1
ATOM 725 O O . GLY A 1 93 ? -7.785 -0.937 4.991 1.00 84.19 93 GLY A O 1
ATOM 726 N N . GLN A 1 94 ? -5.805 -1.893 5.449 1.00 83.88 94 GLN A N 1
ATOM 727 C CA . GLN A 1 94 ? -5.406 -2.087 4.063 1.00 83.88 94 GLN A CA 1
ATOM 728 C C . GLN A 1 94 ? -4.880 -3.503 3.858 1.00 83.88 94 GLN A C 1
ATOM 730 O O . GLN A 1 94 ? -3.977 -3.956 4.562 1.00 83.88 94 GLN A O 1
ATOM 735 N N . LEU A 1 95 ? -5.420 -4.171 2.842 1.00 84.69 95 LEU A N 1
ATOM 736 C CA . LEU A 1 95 ? -5.036 -5.510 2.414 1.00 84.69 95 LEU A CA 1
ATOM 737 C C . LEU A 1 95 ? -4.560 -5.473 0.961 1.00 84.69 95 LEU A C 1
ATOM 739 O O . LEU A 1 95 ? -5.071 -4.706 0.151 1.00 84.69 95 LEU A O 1
ATOM 743 N N . GLN A 1 96 ? -3.605 -6.324 0.617 1.00 83.62 96 GLN A N 1
ATOM 744 C CA . GLN A 1 96 ? -3.170 -6.603 -0.744 1.00 83.62 96 GLN A CA 1
ATOM 745 C C . GLN A 1 96 ? -3.424 -8.079 -1.026 1.00 83.62 96 GLN A C 1
ATOM 747 O O . GLN A 1 96 ? -2.921 -8.952 -0.326 1.00 83.62 96 GLN A O 1
ATOM 752 N N . MET A 1 97 ? -4.231 -8.362 -2.043 1.00 75.75 97 MET A N 1
ATOM 753 C CA . MET A 1 97 ? -4.632 -9.718 -2.404 1.00 75.75 97 MET A CA 1
ATOM 754 C C . MET A 1 97 ? -4.231 -10.012 -3.843 1.00 75.75 97 MET A C 1
ATOM 756 O O . MET A 1 97 ? -4.449 -9.189 -4.730 1.00 75.75 97 MET A O 1
ATOM 760 N N . ALA A 1 98 ? -3.693 -11.201 -4.094 1.00 74.50 98 ALA A N 1
ATOM 761 C CA . ALA A 1 98 ? -3.506 -11.701 -5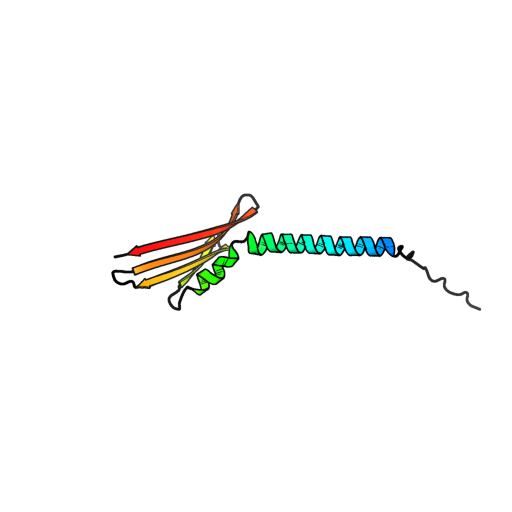.448 1.00 74.50 98 ALA A CA 1
ATOM 762 C C . ALA A 1 98 ? -4.823 -12.319 -5.945 1.00 74.50 98 ALA A C 1
ATOM 764 O O . ALA A 1 98 ? -5.218 -13.400 -5.512 1.00 74.50 98 ALA A O 1
ATOM 765 N N . LEU A 1 99 ? -5.509 -11.627 -6.852 1.00 71.12 99 LEU A N 1
ATOM 766 C CA 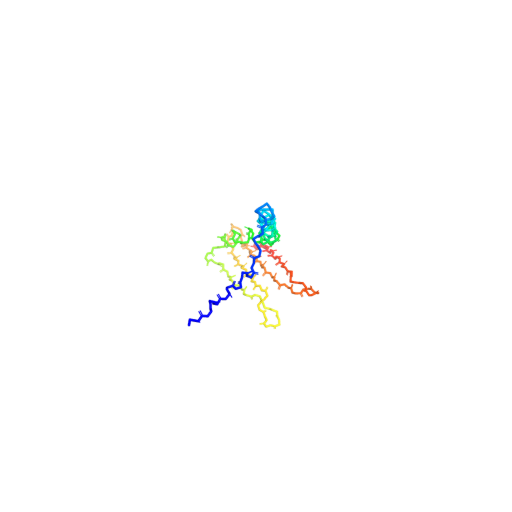. LEU A 1 99 ? -6.732 -12.086 -7.507 1.00 71.12 99 LEU A CA 1
ATOM 767 C C . LEU A 1 99 ? -6.411 -12.373 -8.972 1.00 71.12 99 LEU A C 1
ATOM 769 O O . LEU A 1 99 ? -6.015 -11.472 -9.704 1.00 71.12 99 LEU A O 1
ATOM 773 N N . LEU A 1 100 ? -6.564 -13.629 -9.401 1.00 79.31 100 LEU A N 1
ATOM 774 C CA . LEU A 1 100 ? -6.402 -14.034 -10.808 1.00 79.31 100 LEU A CA 1
ATOM 775 C C . LEU A 1 100 ? -5.066 -13.580 -11.443 1.00 79.31 100 LEU A C 1
ATOM 777 O O . LEU A 1 100 ? -5.017 -13.198 -12.608 1.00 79.31 100 LEU A O 1
ATOM 781 N N . GLY A 1 101 ? -3.975 -13.598 -10.670 1.00 74.25 101 GLY A N 1
ATOM 782 C CA . GLY A 1 101 ? -2.643 -13.182 -11.131 1.00 74.25 101 GLY A CA 1
ATOM 783 C C . GLY A 1 101 ? -2.364 -11.675 -11.063 1.00 74.25 101 GLY A C 1
ATOM 784 O O . GLY A 1 101 ? -1.263 -11.255 -11.408 1.00 74.25 101 GLY A O 1
ATOM 785 N N . ALA A 1 102 ? -3.311 -10.863 -10.582 1.00 69.12 102 ALA A N 1
ATOM 786 C CA . ALA A 1 102 ? -3.128 -9.435 -10.346 1.00 69.12 102 ALA A CA 1
ATOM 787 C C . ALA A 1 102 ? -3.201 -9.099 -8.847 1.00 69.12 102 ALA A C 1
ATOM 789 O O . ALA A 1 102 ? -4.150 -9.469 -8.153 1.00 69.12 102 ALA A O 1
ATOM 790 N N . THR A 1 103 ? -2.216 -8.355 -8.340 1.00 71.88 103 THR A N 1
ATOM 791 C CA . THR A 1 103 ? -2.251 -7.825 -6.970 1.00 71.88 103 THR A CA 1
ATOM 792 C C . THR A 1 103 ? -3.209 -6.639 -6.899 1.00 71.88 103 THR A C 1
ATOM 794 O O . THR A 1 103 ? -2.992 -5.617 -7.550 1.00 71.88 103 THR A O 1
ATOM 797 N N . THR A 1 104 ? -4.261 -6.771 -6.096 1.00 75.12 104 THR A N 1
ATOM 798 C CA . THR A 1 104 ? -5.293 -5.756 -5.871 1.00 75.12 104 THR A CA 1
ATOM 799 C C . THR A 1 104 ? -5.248 -5.300 -4.419 1.00 75.12 104 THR A C 1
ATOM 801 O O . THR A 1 104 ? -5.227 -6.126 -3.507 1.00 75.12 104 THR A O 1
ATOM 804 N N . ALA A 1 105 ? -5.241 -3.987 -4.198 1.00 77.88 105 ALA A N 1
ATOM 805 C CA . ALA A 1 105 ? -5.371 -3.416 -2.864 1.00 77.88 105 ALA A CA 1
ATOM 806 C C . ALA A 1 105 ? -6.855 -3.263 -2.491 1.00 77.88 105 ALA A C 1
ATOM 808 O O . ALA A 1 105 ? -7.651 -2.790 -3.299 1.00 77.88 105 ALA A O 1
ATOM 809 N N . ALA A 1 106 ? -7.208 -3.623 -1.262 1.00 79.81 106 ALA A N 1
ATOM 810 C CA . ALA A 1 106 ? -8.515 -3.402 -0.661 1.00 79.81 106 ALA A CA 1
ATOM 811 C C . ALA A 1 106 ? -8.360 -2.542 0.598 1.00 79.81 106 ALA A C 1
ATOM 813 O O . ALA A 1 106 ? -7.405 -2.713 1.360 1.00 79.81 106 ALA A O 1
ATOM 814 N N . ARG A 1 107 ? -9.302 -1.620 0.810 1.00 79.75 107 ARG A N 1
ATOM 815 C CA . ARG A 1 107 ? -9.404 -0.802 2.023 1.00 79.75 107 ARG A CA 1
ATOM 816 C C . ARG A 1 107 ? -10.639 -1.225 2.805 1.00 79.75 107 ARG A C 1
ATOM 818 O O . ARG A 1 107 ? -11.686 -1.463 2.211 1.00 79.75 107 ARG A O 1
ATOM 825 N N . ILE A 1 108 ? -10.492 -1.297 4.118 1.00 80.44 108 ILE A N 1
ATOM 826 C CA . ILE A 1 108 ? -11.562 -1.593 5.063 1.00 80.44 108 ILE A CA 1
ATOM 827 C C . ILE A 1 108 ? -11.663 -0.393 5.998 1.00 80.44 108 ILE A C 1
ATOM 829 O O . ILE A 1 108 ? -10.638 0.089 6.469 1.00 80.44 108 ILE A O 1
ATOM 833 N N . HIS A 1 109 ? -12.883 0.078 6.223 1.00 85.00 109 HIS A N 1
ATOM 834 C CA . HIS A 1 109 ? -13.207 1.070 7.238 1.00 85.00 109 HIS A CA 1
ATOM 835 C C . HIS A 1 109 ? -14.402 0.538 8.020 1.00 85.00 109 HIS A C 1
ATOM 837 O O . HIS A 1 109 ? -15.416 0.177 7.416 1.00 85.00 109 HIS A O 1
ATOM 843 N N . THR A 1 110 ? -14.268 0.479 9.337 1.00 85.50 110 THR A N 1
ATOM 844 C CA . THR A 1 110 ? -15.323 0.047 10.248 1.00 85.50 110 THR A CA 1
ATOM 845 C C . THR A 1 110 ? -15.449 1.072 11.359 1.00 85.50 110 THR A C 1
ATOM 847 O O . THR A 1 110 ? -14.465 1.391 12.024 1.00 85.50 110 THR A O 1
ATOM 850 N N . SER A 1 111 ? -16.666 1.552 11.590 1.00 86.44 111 SER A N 1
ATOM 851 C CA . SER A 1 111 ? -17.010 2.354 12.757 1.00 86.44 111 SER A CA 1
ATOM 852 C C . SER A 1 111 ? -18.198 1.727 13.476 1.00 86.44 111 SER A C 1
ATOM 854 O O . SER A 1 111 ? -19.130 1.216 12.850 1.00 86.44 111 SER A O 1
ATOM 856 N N . ALA A 1 112 ? -18.143 1.719 14.802 1.00 89.38 112 ALA A N 1
ATOM 857 C CA . ALA A 1 112 ? -19.228 1.249 15.646 1.00 89.38 112 ALA A CA 1
ATOM 858 C C . ALA A 1 112 ? -19.363 2.168 16.858 1.00 89.38 112 ALA A C 1
ATOM 860 O O . ALA A 1 112 ? -18.375 2.460 17.530 1.00 89.38 112 ALA A O 1
ATOM 861 N N . GLN A 1 113 ? -20.590 2.597 17.138 1.00 86.69 113 GLN A N 1
ATOM 862 C CA . GLN A 1 113 ? -20.927 3.329 18.351 1.00 86.69 113 GLN A CA 1
ATOM 863 C C . GLN A 1 113 ? -21.527 2.357 19.367 1.00 86.69 113 GLN A C 1
ATOM 865 O O . GLN A 1 113 ? -22.363 1.521 19.017 1.00 86.69 113 GLN A O 1
ATOM 870 N N . VAL A 1 114 ? -21.063 2.451 20.606 1.00 86.69 114 VAL A N 1
ATOM 871 C CA . VAL A 1 114 ? -21.505 1.628 21.728 1.00 86.69 114 VAL A CA 1
ATOM 872 C C . VAL A 1 114 ? -21.940 2.572 22.840 1.00 86.69 114 VAL A C 1
ATOM 874 O O . VAL A 1 114 ? -21.082 3.238 23.415 1.00 86.69 114 VAL A O 1
ATOM 877 N N . ASP A 1 115 ? -23.245 2.624 23.106 1.00 81.19 115 ASP A N 1
ATOM 878 C CA . ASP A 1 115 ? -23.864 3.383 24.205 1.00 81.19 115 ASP A CA 1
ATOM 879 C C . ASP A 1 115 ? -23.969 2.524 25.484 1.00 81.19 115 ASP A C 1
ATOM 881 O O . ASP A 1 115 ? -24.228 1.299 25.361 1.00 81.19 115 ASP A O 1
#